Protein AF-A0A6A9TI85-F1 (afdb_monomer_lite)

Structure (mmCIF, N/CA/C/O backbone):
data_AF-A0A6A9TI85-F1
#
_entry.id   AF-A0A6A9TI85-F1
#
loop_
_atom_site.group_PDB
_atom_site.id
_atom_site.type_symbol
_atom_site.label_atom_id
_atom_site.label_alt_id
_atom_site.label_comp_id
_atom_site.label_asym_id
_atom_site.label_entity_id
_atom_site.label_seq_id
_atom_site.pdbx_PDB_ins_code
_atom_site.Cartn_x
_atom_site.Cartn_y
_atom_site.Cartn_z
_atom_site.occupancy
_atom_site.B_iso_or_equiv
_atom_site.auth_seq_id
_atom_site.auth_comp_id
_atom_site.auth_asym_id
_atom_site.auth_atom_id
_atom_site.pdbx_PDB_model_num
ATOM 1 N N . MET A 1 1 ? 27.853 3.937 -13.265 1.00 46.78 1 MET A N 1
ATOM 2 C CA . MET A 1 1 ? 26.524 4.083 -12.635 1.00 46.78 1 MET A CA 1
ATOM 3 C C . MET A 1 1 ? 25.508 3.581 -13.635 1.00 46.78 1 MET A C 1
ATOM 5 O O . MET A 1 1 ? 25.471 4.121 -14.731 1.00 46.78 1 MET A O 1
ATOM 9 N 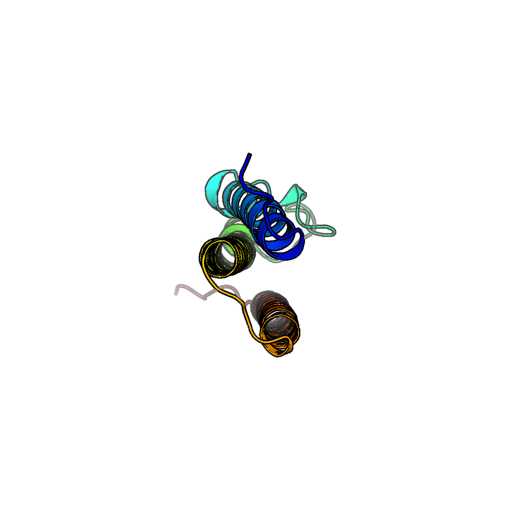N . VAL A 1 2 ? 24.777 2.515 -13.315 1.00 56.44 2 VAL A N 1
ATOM 10 C CA . VAL A 1 2 ? 23.631 2.100 -14.133 1.00 56.44 2 VAL A CA 1
ATOM 11 C C . VAL A 1 2 ? 22.539 3.142 -13.878 1.00 56.44 2 VAL A C 1
ATOM 13 O O . VAL A 1 2 ? 22.209 3.350 -12.708 1.00 56.44 2 VAL A O 1
ATOM 16 N N . PRO A 1 3 ? 22.051 3.875 -14.890 1.00 60.38 3 PRO A N 1
ATO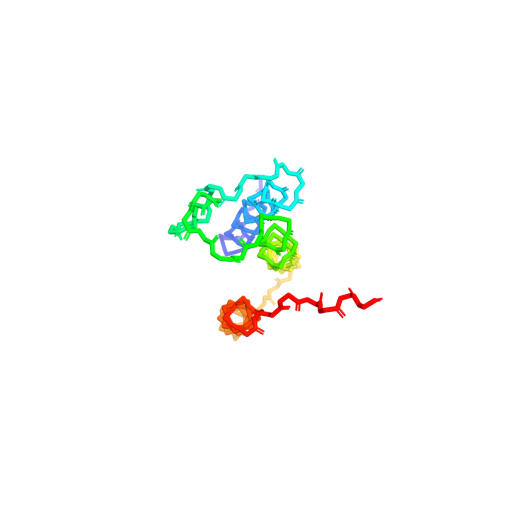M 17 C CA . PRO A 1 3 ? 20.930 4.778 -14.686 1.00 60.38 3 PRO A CA 1
ATOM 18 C C . PRO A 1 3 ? 19.724 3.922 -14.296 1.00 60.38 3 PRO A C 1
ATOM 20 O O . PRO A 1 3 ? 19.311 3.051 -15.056 1.00 60.38 3 PRO A O 1
ATOM 23 N N . PHE A 1 4 ? 19.207 4.112 -13.084 1.00 60.81 4 PHE A N 1
ATOM 24 C CA . PHE A 1 4 ? 17.929 3.521 -12.717 1.00 60.81 4 PHE A CA 1
ATOM 25 C C . PHE A 1 4 ? 16.851 4.178 -13.572 1.00 60.81 4 PHE A C 1
ATOM 27 O O . PHE A 1 4 ? 16.814 5.406 -13.672 1.00 60.81 4 PHE A O 1
ATOM 34 N N . ASP A 1 5 ? 15.988 3.364 -14.173 1.00 79.50 5 ASP A N 1
ATOM 35 C CA . ASP A 1 5 ? 14.749 3.861 -14.753 1.00 79.50 5 ASP A CA 1
ATOM 36 C C . ASP A 1 5 ? 13.976 4.627 -13.654 1.00 79.50 5 ASP A C 1
ATOM 38 O O . ASP A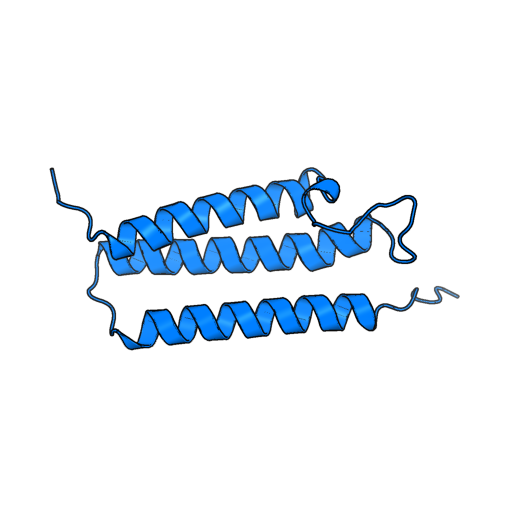 1 5 ? 13.733 4.055 -12.582 1.00 79.50 5 ASP A O 1
ATOM 42 N N . PRO A 1 6 ? 13.643 5.922 -13.846 1.00 84.06 6 PRO A N 1
ATOM 43 C CA . PRO A 1 6 ? 13.012 6.742 -12.810 1.00 84.06 6 PRO A CA 1
ATOM 44 C C . PRO A 1 6 ? 11.733 6.121 -12.246 1.00 84.06 6 PRO A C 1
ATOM 46 O O . PRO A 1 6 ? 11.454 6.240 -11.055 1.00 84.06 6 PRO A O 1
ATOM 49 N N . LEU A 1 7 ? 10.996 5.404 -13.093 1.00 83.56 7 LEU A N 1
ATOM 50 C CA . LEU A 1 7 ? 9.752 4.737 -12.740 1.00 83.56 7 LEU A CA 1
ATOM 51 C C . LEU A 1 7 ? 10.002 3.505 -11.854 1.00 83.56 7 LEU A C 1
ATOM 53 O O . LEU A 1 7 ? 9.326 3.331 -10.841 1.00 83.56 7 LEU A O 1
ATOM 57 N N . ALA A 1 8 ? 11.024 2.696 -12.146 1.00 87.50 8 ALA A N 1
ATOM 58 C CA . ALA A 1 8 ? 11.448 1.613 -11.253 1.00 87.50 8 ALA A CA 1
ATOM 59 C C . ALA A 1 8 ? 11.873 2.133 -9.866 1.00 87.50 8 ALA A C 1
ATOM 61 O O . ALA A 1 8 ? 11.519 1.539 -8.842 1.00 87.50 8 ALA A O 1
ATOM 62 N N . LEU A 1 9 ? 12.594 3.261 -9.824 1.00 91.06 9 LEU A N 1
ATOM 63 C CA . LEU A 1 9 ? 12.994 3.901 -8.569 1.00 91.06 9 LEU A CA 1
ATOM 64 C C . LEU A 1 9 ? 11.783 4.397 -7.770 1.00 91.06 9 LEU A C 1
ATOM 66 O O . LEU A 1 9 ? 11.743 4.207 -6.556 1.00 91.06 9 LEU A O 1
ATOM 70 N N . GLU A 1 10 ? 10.792 4.989 -8.435 1.00 91.19 10 GLU A N 1
ATOM 71 C CA . GLU A 1 10 ? 9.552 5.451 -7.806 1.00 91.19 10 GLU A CA 1
ATOM 72 C C . GLU A 1 10 ? 8.784 4.293 -7.153 1.00 91.19 10 GLU A C 1
ATOM 74 O O . GLU A 1 10 ? 8.425 4.379 -5.976 1.00 91.19 10 GLU A O 1
ATOM 79 N N . TYR A 1 11 ? 8.611 3.171 -7.862 1.00 93.69 11 TYR A N 1
ATOM 80 C CA . TYR A 1 11 ? 7.968 1.977 -7.302 1.00 93.69 11 TYR A CA 1
ATOM 81 C C . TYR A 1 11 ? 8.752 1.382 -6.129 1.00 93.69 11 TYR A C 1
ATOM 83 O O . TYR A 1 11 ? 8.153 1.012 -5.119 1.00 93.69 11 TYR A O 1
ATOM 91 N N . LEU A 1 12 ? 10.082 1.299 -6.224 1.00 93.88 12 LEU A N 1
ATOM 92 C CA . LEU A 1 12 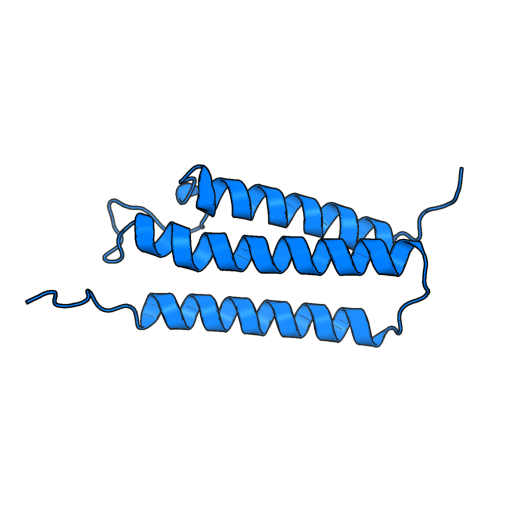? 10.915 0.778 -5.137 1.00 93.88 12 LEU A CA 1
ATOM 93 C C . LEU A 1 12 ? 10.852 1.668 -3.896 1.00 93.88 12 LEU A C 1
ATOM 95 O O . LEU A 1 12 ? 10.588 1.174 -2.800 1.00 93.88 12 LEU A O 1
ATOM 99 N N . ALA A 1 13 ? 11.078 2.971 -4.060 1.00 94.62 13 ALA A N 1
ATOM 100 C CA . ALA A 1 13 ? 11.095 3.918 -2.952 1.00 94.62 13 ALA A CA 1
ATOM 101 C C . ALA A 1 13 ? 9.706 4.056 -2.315 1.00 94.62 13 ALA A C 1
ATOM 103 O O . ALA A 1 13 ? 9.574 3.954 -1.093 1.00 94.62 13 ALA A O 1
ATOM 104 N N . GLY A 1 14 ? 8.665 4.223 -3.136 1.00 95.62 14 GLY A N 1
ATOM 105 C CA . GLY A 1 14 ? 7.281 4.304 -2.677 1.00 95.62 14 GLY A CA 1
ATOM 106 C C . GLY A 1 14 ? 6.827 3.013 -2.000 1.00 95.62 14 GLY A C 1
ATOM 107 O O . GLY A 1 14 ? 6.276 3.050 -0.900 1.00 95.62 14 GLY A O 1
ATOM 108 N N . GLY A 1 15 ? 7.121 1.859 -2.602 1.00 96.25 15 GLY A N 1
ATOM 109 C CA . GLY A 1 15 ? 6.809 0.549 -2.036 1.00 96.25 15 GLY A CA 1
ATOM 110 C C . GLY A 1 15 ? 7.490 0.308 -0.689 1.00 96.25 15 GLY A C 1
ATOM 111 O O . GLY A 1 15 ? 6.826 -0.114 0.263 1.00 96.25 15 GLY A O 1
ATOM 112 N N . LEU A 1 16 ? 8.784 0.622 -0.568 1.00 97.19 16 LEU A N 1
ATOM 113 C CA . LEU A 1 16 ? 9.530 0.486 0.687 1.00 97.19 16 LEU A CA 1
ATOM 114 C C . LEU A 1 16 ? 8.965 1.393 1.777 1.00 97.19 16 LEU A C 1
ATOM 116 O O . LEU A 1 16 ? 8.726 0.925 2.890 1.00 97.19 16 LEU A O 1
ATOM 120 N N . LEU A 1 17 ? 8.694 2.660 1.457 1.00 97.25 17 LEU A N 1
ATOM 121 C CA . LEU A 1 17 ? 8.096 3.601 2.402 1.00 97.25 17 LEU A CA 1
ATOM 122 C C . LEU A 1 17 ? 6.742 3.091 2.911 1.00 97.25 17 LEU A C 1
ATOM 124 O O . LEU A 1 17 ? 6.519 3.022 4.120 1.00 97.25 17 LEU A O 1
ATOM 128 N N . VAL A 1 18 ? 5.859 2.672 2.001 1.00 96.94 18 VAL A N 1
ATOM 129 C CA . VAL A 1 18 ? 4.543 2.117 2.353 1.00 96.94 18 VAL A CA 1
ATOM 130 C C . VAL A 1 18 ? 4.691 0.837 3.177 1.00 96.94 18 VAL A C 1
ATOM 132 O O . VAL A 1 18 ? 3.951 0.640 4.137 1.00 96.94 18 VAL A O 1
ATOM 135 N N . THR A 1 19 ? 5.673 -0.011 2.865 1.00 97.62 19 THR A N 1
ATOM 136 C CA . THR A 1 19 ? 5.961 -1.231 3.637 1.00 97.62 19 THR A CA 1
ATOM 137 C C . THR A 1 19 ? 6.363 -0.901 5.068 1.00 97.62 19 THR A C 1
ATOM 139 O O . THR A 1 19 ? 5.833 -1.501 6.002 1.00 97.62 19 THR A O 1
ATOM 142 N N . VAL A 1 20 ? 7.262 0.070 5.255 1.00 97.44 20 VAL A N 1
ATOM 143 C CA . VAL A 1 20 ? 7.703 0.517 6.584 1.00 97.44 20 VAL A CA 1
ATOM 144 C C . VAL A 1 20 ? 6.527 1.084 7.373 1.00 97.44 20 VAL A C 1
ATOM 146 O O . VAL A 1 20 ? 6.321 0.685 8.516 1.00 97.44 20 VAL A O 1
ATOM 149 N N . ILE A 1 21 ? 5.703 1.940 6.762 1.00 96.06 21 ILE A N 1
ATOM 150 C CA . ILE A 1 21 ? 4.491 2.476 7.401 1.00 96.06 21 ILE A CA 1
ATOM 151 C C . ILE A 1 21 ? 3.544 1.336 7.798 1.00 96.06 21 ILE A C 1
ATOM 153 O O . ILE A 1 21 ? 3.089 1.278 8.938 1.00 96.06 21 ILE A O 1
ATOM 157 N N . GLY A 1 22 ? 3.289 0.386 6.895 1.00 95.44 22 GLY A N 1
ATOM 158 C CA . GLY A 1 22 ? 2.448 -0.778 7.172 1.00 95.44 22 GLY A CA 1
ATOM 159 C C . GLY A 1 22 ? 2.985 -1.635 8.316 1.00 95.44 22 GLY A C 1
ATOM 160 O O . GLY A 1 22 ? 2.212 -2.084 9.161 1.00 95.44 22 GLY A O 1
ATOM 161 N N . ALA A 1 23 ? 4.304 -1.816 8.393 1.00 96.12 23 ALA A N 1
ATOM 162 C CA . ALA A 1 23 ? 4.961 -2.528 9.483 1.00 96.12 23 ALA A CA 1
ATOM 163 C C . ALA A 1 23 ? 4.861 -1.770 10.814 1.00 96.12 23 ALA A C 1
ATOM 165 O O . ALA A 1 23 ? 4.589 -2.389 11.840 1.00 96.12 23 ALA A O 1
ATOM 166 N N . LEU A 1 24 ? 5.008 -0.444 10.818 1.00 95.50 24 LEU A N 1
ATOM 167 C CA . LEU A 1 24 ? 4.823 0.377 12.020 1.00 95.50 24 LEU A CA 1
ATOM 168 C C . LEU A 1 24 ? 3.380 0.316 12.529 1.00 95.50 24 LEU A C 1
ATOM 170 O O . LEU A 1 24 ? 3.165 0.149 13.728 1.00 95.50 24 LEU A O 1
ATOM 174 N N . VAL A 1 25 ? 2.389 0.351 11.635 1.00 94.44 25 VAL A N 1
ATOM 175 C CA . VAL A 1 25 ? 0.985 0.147 12.020 1.00 94.44 25 VAL A CA 1
ATOM 176 C C . VAL A 1 25 ? 0.795 -1.278 12.558 1.00 94.44 25 VAL A C 1
ATOM 178 O O . VAL A 1 25 ? 0.401 -1.436 13.709 1.00 94.44 25 VAL A O 1
ATOM 181 N N . LYS A 1 26 ? 1.153 -2.319 11.786 1.00 93.62 26 LYS A N 1
ATOM 182 C CA . LYS A 1 26 ? 0.897 -3.743 12.104 1.00 93.62 26 LYS A CA 1
ATOM 183 C C . LYS A 1 26 ? 1.705 -4.302 13.277 1.00 93.62 26 LYS A C 1
ATOM 185 O O . LYS A 1 26 ? 1.233 -5.215 13.956 1.00 93.62 26 LYS A O 1
ATOM 190 N N . PHE A 1 27 ? 2.930 -3.837 13.496 1.00 94.56 27 PHE A N 1
ATOM 191 C CA . PHE A 1 27 ? 3.855 -4.379 14.502 1.00 94.56 27 PHE A CA 1
ATOM 192 C C . PHE A 1 27 ? 4.203 -3.370 15.599 1.00 94.56 27 PHE A C 1
ATOM 194 O O . PHE A 1 27 ? 4.362 -3.764 16.754 1.00 94.56 27 PHE A O 1
ATOM 201 N N . GLY A 1 28 ? 4.256 -2.082 15.266 1.00 88.75 28 GLY A N 1
ATOM 202 C CA . GLY A 1 28 ? 4.494 -1.010 16.233 1.00 88.75 28 GLY A CA 1
ATOM 203 C C . GLY A 1 28 ? 3.236 -0.532 16.959 1.00 88.75 28 GLY A C 1
ATOM 204 O O . GLY A 1 28 ? 3.363 0.109 17.994 1.00 88.75 28 GLY A O 1
ATOM 205 N N . GLY A 1 29 ? 2.035 -0.831 16.446 1.00 88.88 29 GLY A N 1
ATOM 206 C CA . GLY A 1 29 ? 0.791 -0.272 16.989 1.00 88.88 29 GLY A CA 1
ATOM 207 C C . GLY A 1 29 ? 0.656 1.224 16.727 1.00 88.88 29 GLY A C 1
ATOM 208 O O . GLY A 1 29 ? -0.015 1.930 17.465 1.00 88.88 29 GLY A O 1
ATOM 209 N N . TRP A 1 30 ? 1.319 1.738 15.686 1.00 92.81 30 TRP A N 1
ATOM 210 C CA . TRP A 1 30 ? 1.268 3.157 15.334 1.00 92.81 30 TRP A CA 1
ATOM 211 C C . TRP A 1 30 ? -0.002 3.476 14.540 1.00 92.81 30 TRP A C 1
ATOM 213 O O . TRP A 1 30 ? 0.051 4.005 13.433 1.00 92.81 30 TRP A O 1
ATOM 223 N N . THR A 1 31 ? -1.162 3.130 15.089 1.00 89.25 31 THR A N 1
ATOM 224 C CA . THR A 1 31 ? -2.473 3.397 14.482 1.00 89.25 31 THR A CA 1
ATOM 225 C C . THR A 1 31 ? -2.794 4.889 14.428 1.00 89.25 31 THR A C 1
ATOM 227 O O . THR A 1 31 ? -3.575 5.296 13.579 1.00 89.25 31 THR A O 1
ATOM 230 N N . TRP A 1 32 ? -2.107 5.731 15.210 1.00 86.81 32 TRP A N 1
ATOM 231 C CA . TRP A 1 32 ? -2.137 7.196 15.083 1.00 86.81 32 TRP A CA 1
ATOM 232 C C . TRP A 1 32 ? -1.670 7.713 13.707 1.00 86.81 32 TRP A C 1
ATOM 234 O O . TRP A 1 32 ? -2.007 8.832 13.328 1.00 86.81 32 TRP A O 1
ATOM 244 N N . LEU A 1 33 ? -0.912 6.910 12.943 1.00 88.81 33 LEU A N 1
ATOM 245 C CA . LEU A 1 33 ? -0.567 7.217 11.548 1.00 88.81 33 LEU A CA 1
ATOM 246 C C . LEU A 1 33 ? -1.784 7.142 10.616 1.00 88.81 33 LEU A C 1
ATOM 248 O O . LEU A 1 33 ? -1.754 7.687 9.511 1.00 88.81 33 LEU A O 1
ATOM 252 N N . LEU A 1 34 ? -2.844 6.444 11.028 1.00 87.50 34 LEU A N 1
ATOM 253 C CA . LEU A 1 34 ? -4.092 6.367 10.285 1.00 87.50 34 LEU A CA 1
ATOM 254 C C . LEU A 1 34 ? -4.886 7.641 10.559 1.00 87.50 34 LEU A C 1
ATOM 256 O O . LEU A 1 34 ? -5.459 7.830 11.632 1.00 87.50 34 LEU A O 1
ATOM 260 N N . ALA A 1 35 ? -4.911 8.528 9.569 1.00 85.56 35 ALA A N 1
ATOM 261 C CA . ALA A 1 35 ? -5.632 9.786 9.672 1.00 85.56 35 ALA A CA 1
ATOM 262 C C . ALA A 1 35 ? -7.102 9.553 10.068 1.00 85.56 35 ALA A C 1
ATOM 264 O O . ALA A 1 35 ? -7.814 8.776 9.433 1.00 85.56 35 ALA A O 1
ATOM 265 N N . GLY A 1 36 ? -7.547 10.252 11.114 1.00 81.88 36 GLY A N 1
ATOM 266 C CA . GLY A 1 36 ? -8.928 10.200 11.600 1.00 81.88 36 GLY A CA 1
ATOM 267 C C . GLY A 1 36 ? -9.253 9.033 12.536 1.00 81.88 36 GLY A C 1
ATOM 268 O O . GLY A 1 36 ? -10.371 8.984 13.039 1.00 81.88 36 GLY A O 1
ATOM 269 N N . TYR A 1 37 ? -8.311 8.128 12.810 1.00 83.44 37 TYR A N 1
ATOM 270 C CA . TYR A 1 37 ? -8.484 7.100 13.833 1.00 83.44 37 TYR A CA 1
ATOM 271 C C . TYR A 1 37 ? -7.903 7.562 15.177 1.00 83.44 37 TYR A C 1
ATOM 273 O O . TYR A 1 37 ? -6.766 8.028 15.251 1.00 83.44 37 TYR A O 1
ATOM 281 N N . SER A 1 38 ? -8.669 7.391 16.257 1.00 80.56 38 SER A N 1
ATOM 282 C CA . SER A 1 38 ? -8.140 7.421 17.621 1.00 80.56 38 SER A CA 1
ATOM 283 C C . SER A 1 38 ? -8.780 6.317 18.455 1.00 80.56 38 SER A C 1
ATOM 285 O O . SER A 1 38 ? -9.996 6.133 18.420 1.00 80.56 38 SER A O 1
ATOM 287 N N . GLU A 1 39 ? -7.968 5.619 19.248 1.00 77.31 39 GLU A N 1
ATOM 288 C CA . GLU A 1 39 ? -8.434 4.568 20.165 1.00 77.31 39 GLU A CA 1
ATOM 289 C C . GLU A 1 39 ? -9.521 5.087 21.122 1.00 77.31 39 GLU A C 1
ATOM 291 O O . GLU A 1 39 ? -10.501 4.411 21.404 1.00 77.31 39 GLU A O 1
ATOM 296 N N . SER A 1 40 ? -9.391 6.340 21.562 1.00 77.88 40 SER A N 1
ATOM 297 C CA . SER A 1 40 ? -10.319 6.987 22.490 1.00 77.88 40 SER A CA 1
ATOM 298 C C . SER A 1 40 ? -11.696 7.327 21.909 1.00 77.88 40 SER A C 1
ATOM 300 O O . SER A 1 40 ? -12.620 7.571 22.682 1.00 77.88 40 SER A O 1
ATOM 302 N N . SER A 1 41 ? -11.842 7.402 20.581 1.00 74.19 41 SER A N 1
ATOM 303 C CA . SER A 1 41 ? -13.092 7.824 19.922 1.00 74.19 41 SER A CA 1
ATOM 304 C C . SER A 1 41 ? -13.681 6.777 18.974 1.00 74.19 41 SER A C 1
ATOM 306 O O . SER A 1 41 ? -14.829 6.910 18.549 1.00 74.19 41 SER A O 1
ATOM 308 N N . SER A 1 42 ? -12.919 5.731 18.656 1.00 78.06 42 SER A N 1
ATOM 309 C CA . SER A 1 42 ? -13.325 4.646 17.770 1.00 78.06 42 SER A CA 1
ATOM 310 C C . SER A 1 42 ? -14.116 3.570 18.514 1.00 78.06 42 SER A C 1
ATOM 312 O O . SER A 1 42 ? -13.738 3.126 19.593 1.00 78.06 42 SER A O 1
ATOM 314 N N . SER A 1 43 ? -15.192 3.086 17.893 1.00 82.06 43 SER A N 1
ATOM 315 C CA . SER A 1 43 ? -15.919 1.885 18.328 1.00 82.06 43 SER A CA 1
ATOM 316 C C . SER A 1 43 ? -15.217 0.577 17.942 1.00 82.06 43 SER A C 1
ATOM 318 O O . SER A 1 43 ? -15.588 -0.489 18.432 1.00 82.06 43 SER A O 1
ATOM 320 N N . ILE A 1 44 ? -14.219 0.653 17.056 1.00 84.06 44 ILE A N 1
ATOM 321 C CA . ILE A 1 44 ? -13.410 -0.479 16.602 1.00 84.06 44 ILE A CA 1
ATOM 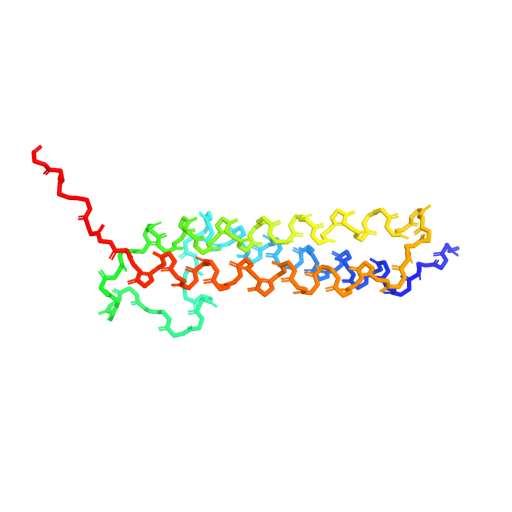322 C C . ILE A 1 44 ? -12.134 -0.540 17.456 1.00 84.06 44 ILE A C 1
ATOM 324 O O . ILE A 1 44 ? -11.415 0.465 17.495 1.00 84.06 44 ILE A O 1
ATOM 328 N N . PRO A 1 45 ? -11.835 -1.690 18.088 1.00 88.31 45 PRO A N 1
ATOM 329 C CA . PRO A 1 45 ? -10.614 -1.908 18.858 1.00 88.31 45 PRO A CA 1
ATOM 330 C C . PRO A 1 45 ? -9.323 -1.717 18.050 1.00 88.31 45 PRO A C 1
ATOM 332 O O . PRO A 1 45 ? -9.263 -2.019 16.852 1.00 88.31 45 PRO A O 1
ATOM 335 N N . ASP A 1 46 ? -8.269 -1.260 18.728 1.00 88.88 46 ASP A N 1
ATOM 336 C CA . ASP A 1 46 ? -6.981 -0.941 18.105 1.00 88.88 46 ASP A CA 1
ATOM 337 C C . ASP A 1 46 ? -6.287 -2.146 17.473 1.00 88.88 46 ASP A C 1
ATOM 339 O O . ASP A 1 46 ? -5.746 -2.047 16.372 1.00 88.88 46 ASP A O 1
ATOM 343 N N . ASP A 1 47 ? -6.373 -3.310 18.112 1.00 89.81 47 ASP A N 1
ATOM 344 C CA . ASP A 1 47 ? -5.835 -4.573 17.611 1.00 89.81 47 ASP A CA 1
ATOM 345 C C . ASP A 1 47 ? -6.469 -4.969 16.271 1.00 89.81 47 ASP A C 1
ATOM 347 O O . ASP A 1 47 ? -5.762 -5.362 15.339 1.00 89.81 47 ASP A O 1
ATOM 351 N N . VAL A 1 48 ? -7.782 -4.774 16.120 1.00 90.75 48 VAL A N 1
ATOM 352 C CA . VAL A 1 48 ? -8.498 -5.030 14.864 1.00 90.75 48 VAL A CA 1
ATOM 353 C C . VAL A 1 48 ? -8.034 -4.069 13.775 1.00 90.75 48 VAL A C 1
ATOM 355 O O . VAL A 1 48 ? -7.763 -4.495 12.650 1.00 90.75 48 VAL A O 1
ATOM 358 N N . VAL A 1 49 ? -7.933 -2.775 14.082 1.00 91.81 49 VAL A N 1
ATOM 359 C CA . VAL A 1 49 ? -7.503 -1.760 13.109 1.00 91.81 49 VAL A CA 1
ATOM 360 C C . VAL A 1 49 ? -6.067 -2.017 12.667 1.00 91.81 49 VAL A C 1
ATOM 362 O O . VAL A 1 49 ? -5.781 -2.058 11.469 1.00 91.81 49 VAL A O 1
ATOM 365 N N . ARG A 1 50 ? -5.172 -2.272 13.617 1.00 93.06 50 ARG A N 1
ATOM 366 C CA . ARG A 1 50 ? -3.783 -2.666 13.386 1.00 93.06 50 ARG A CA 1
ATOM 367 C C . ARG A 1 50 ? -3.669 -3.897 12.492 1.00 93.06 50 ARG A C 1
ATOM 369 O O . ARG A 1 50 ? -2.836 -3.925 11.581 1.00 93.06 50 ARG A O 1
ATOM 376 N N . ASP A 1 51 ? -4.508 -4.899 12.715 1.00 93.25 51 ASP A N 1
ATOM 377 C CA . ASP A 1 51 ? -4.495 -6.135 11.942 1.00 93.25 51 ASP A CA 1
ATOM 378 C C . ASP A 1 51 ? -5.063 -5.951 10.544 1.00 93.25 51 ASP A C 1
ATOM 380 O O . ASP A 1 51 ? -4.472 -6.423 9.574 1.00 93.25 51 ASP A O 1
ATOM 384 N N . VAL A 1 52 ? -6.178 -5.244 10.408 1.00 93.50 52 VAL A N 1
ATOM 385 C CA . VAL A 1 52 ? -6.875 -5.089 9.131 1.00 93.50 52 VAL A CA 1
ATOM 386 C C . VAL A 1 52 ? -6.196 -4.027 8.262 1.00 93.50 52 VAL A C 1
ATOM 388 O O . VAL A 1 52 ? -5.841 -4.314 7.113 1.00 93.50 52 VAL A O 1
ATOM 391 N N . ALA A 1 53 ? -5.947 -2.831 8.798 1.00 93.88 53 ALA A N 1
ATOM 392 C CA . ALA A 1 53 ? -5.284 -1.743 8.081 1.00 93.88 53 ALA A CA 1
ATOM 393 C C . ALA A 1 53 ? -3.791 -2.014 7.901 1.00 93.88 53 ALA A C 1
ATOM 395 O O . ALA A 1 53 ? -3.303 -1.987 6.771 1.00 93.88 53 ALA A O 1
ATOM 396 N N . GLY A 1 54 ? -3.076 -2.362 8.975 1.00 93.75 54 GLY A N 1
ATOM 397 C CA . GLY A 1 54 ? -1.633 -2.600 8.919 1.00 93.75 54 GLY A CA 1
ATOM 398 C C . GLY A 1 54 ? -1.255 -3.721 7.949 1.00 93.75 54 GLY A C 1
ATOM 399 O O . GLY A 1 54 ? -0.385 -3.534 7.101 1.00 93.75 54 GLY A O 1
ATOM 400 N N . ASN A 1 55 ? -1.957 -4.861 7.983 1.00 95.50 55 ASN A N 1
ATOM 401 C CA . ASN A 1 55 ? -1.714 -5.955 7.032 1.00 95.50 55 ASN A CA 1
ATOM 402 C C . ASN A 1 55 ? -2.055 -5.562 5.586 1.00 95.50 55 ASN A C 1
ATOM 404 O O . ASN A 1 55 ? -1.378 -6.003 4.659 1.00 95.50 55 ASN A O 1
ATOM 408 N N . THR A 1 56 ? -3.087 -4.740 5.371 1.00 96.12 56 THR A N 1
ATOM 409 C CA . THR A 1 56 ? -3.430 -4.265 4.022 1.00 96.12 56 THR A CA 1
ATOM 410 C C . THR A 1 56 ? -2.341 -3.346 3.473 1.00 96.12 56 THR A C 1
ATOM 412 O O . THR A 1 56 ? -1.857 -3.581 2.367 1.00 96.12 56 THR A O 1
ATOM 415 N N . ILE A 1 57 ? -1.906 -2.355 4.256 1.00 96.31 57 ILE A N 1
ATOM 416 C CA . ILE A 1 57 ? -0.835 -1.423 3.875 1.00 96.31 57 ILE A CA 1
ATOM 417 C C . ILE A 1 57 ? 0.463 -2.191 3.605 1.00 96.31 57 ILE A C 1
ATOM 419 O O . ILE A 1 57 ? 1.106 -1.966 2.583 1.00 96.31 57 ILE A O 1
ATOM 423 N N . LEU A 1 58 ? 0.812 -3.156 4.462 1.00 96.12 58 LEU A N 1
ATOM 424 C CA . LEU A 1 58 ? 2.017 -3.970 4.300 1.00 96.12 58 LEU A CA 1
ATOM 425 C C . LEU A 1 58 ? 1.973 -4.803 3.014 1.00 96.12 58 LEU A C 1
ATOM 427 O O . LEU A 1 58 ? 2.952 -4.844 2.275 1.00 96.12 58 LEU A O 1
ATOM 431 N N . ARG A 1 59 ? 0.827 -5.417 2.696 1.00 96.62 59 ARG A N 1
ATOM 432 C CA . ARG A 1 59 ? 0.648 -6.155 1.434 1.00 96.62 59 ARG A CA 1
ATOM 433 C C . ARG A 1 59 ? 0.785 -5.254 0.213 1.00 96.62 59 ARG A C 1
ATOM 435 O O . ARG A 1 59 ? 1.421 -5.666 -0.752 1.00 96.62 59 ARG A O 1
ATOM 442 N N . ILE A 1 60 ? 0.213 -4.050 0.256 1.00 97.62 60 ILE A N 1
ATOM 443 C CA . ILE A 1 60 ? 0.353 -3.066 -0.823 1.00 97.62 60 ILE A CA 1
ATOM 444 C C . ILE A 1 60 ? 1.824 -2.679 -0.981 1.00 97.62 60 ILE A C 1
ATOM 446 O O . ILE A 1 60 ? 2.361 -2.805 -2.076 1.00 97.62 60 ILE A O 1
ATOM 450 N N . GLY A 1 61 ? 2.490 -2.276 0.103 1.00 96.75 61 GLY A N 1
ATOM 451 C CA . GLY A 1 61 ? 3.893 -1.866 0.072 1.00 96.75 61 GLY A CA 1
ATOM 452 C C . GLY A 1 61 ? 4.811 -2.953 -0.485 1.00 96.75 61 GLY A C 1
ATOM 453 O O . GLY A 1 61 ? 5.596 -2.685 -1.395 1.00 96.75 61 GLY A O 1
ATOM 454 N N . VAL A 1 62 ? 4.664 -4.196 -0.013 1.00 97.50 62 VAL A N 1
ATOM 455 C CA . VAL A 1 62 ? 5.455 -5.335 -0.503 1.00 97.50 62 VAL A CA 1
ATOM 456 C C . VAL A 1 62 ? 5.190 -5.580 -1.987 1.00 97.50 62 VAL A C 1
ATOM 458 O O . VAL A 1 62 ? 6.138 -5.719 -2.754 1.00 97.50 62 VAL A O 1
ATOM 461 N N . ALA A 1 63 ? 3.926 -5.586 -2.421 1.00 97.25 63 ALA A N 1
ATOM 462 C CA . ALA A 1 63 ? 3.584 -5.799 -3.827 1.00 97.25 63 ALA A CA 1
ATOM 463 C C . ALA A 1 63 ? 4.159 -4.702 -4.738 1.00 97.25 63 ALA A C 1
ATOM 465 O O . ALA A 1 63 ? 4.762 -5.009 -5.762 1.00 97.25 63 ALA A O 1
ATOM 466 N N . VAL A 1 64 ? 4.029 -3.434 -4.344 1.00 96.94 64 VAL A N 1
ATOM 467 C CA . VAL A 1 64 ? 4.571 -2.278 -5.076 1.00 96.94 64 VAL A CA 1
ATOM 468 C C . VAL A 1 64 ? 6.102 -2.339 -5.139 1.00 96.94 64 VAL A C 1
ATOM 470 O O . VAL A 1 64 ? 6.682 -2.133 -6.203 1.00 96.94 64 VAL A O 1
ATOM 473 N N . THR A 1 65 ? 6.760 -2.721 -4.040 1.00 96.38 65 THR A N 1
ATOM 474 C CA . THR A 1 65 ? 8.219 -2.929 -4.005 1.00 96.38 65 THR A CA 1
ATOM 475 C C . THR A 1 65 ? 8.646 -4.024 -4.981 1.00 96.38 65 THR A C 1
ATOM 477 O O . THR A 1 65 ? 9.616 -3.853 -5.715 1.00 96.38 65 THR A O 1
ATOM 480 N N . LEU A 1 66 ? 7.911 -5.141 -5.030 1.00 96.12 66 LEU A N 1
ATOM 481 C CA . LEU A 1 66 ? 8.185 -6.231 -5.969 1.00 96.12 66 LEU A CA 1
ATOM 482 C C . LEU A 1 66 ? 8.003 -5.788 -7.426 1.00 96.12 66 LEU A C 1
ATOM 484 O O . LEU A 1 66 ? 8.825 -6.147 -8.264 1.00 96.12 66 LEU A O 1
ATOM 488 N N . VAL A 1 67 ? 6.985 -4.973 -7.728 1.00 94.31 67 VAL A N 1
ATOM 489 C CA . VAL A 1 67 ? 6.816 -4.377 -9.065 1.00 94.31 67 VAL A CA 1
ATOM 490 C C . VAL A 1 67 ? 8.026 -3.519 -9.428 1.00 94.31 67 VAL A C 1
ATOM 492 O O . VAL A 1 67 ? 8.563 -3.681 -10.519 1.00 94.31 67 VAL A O 1
ATOM 495 N N . GLY A 1 68 ? 8.507 -2.671 -8.515 1.00 93.38 68 GLY A N 1
ATOM 496 C CA . GLY A 1 68 ? 9.713 -1.867 -8.736 1.00 93.38 68 GLY A CA 1
ATOM 497 C C . GLY A 1 68 ? 10.977 -2.708 -8.936 1.00 93.38 68 GLY A C 1
ATOM 498 O O . GLY A 1 68 ? 11.785 -2.416 -9.815 1.00 93.38 68 GLY A O 1
ATOM 499 N N . ALA A 1 69 ? 11.128 -3.800 -8.181 1.00 93.88 69 ALA A N 1
ATOM 500 C CA . ALA A 1 69 ? 12.237 -4.737 -8.354 1.00 93.88 69 ALA A CA 1
ATOM 501 C C . ALA A 1 69 ? 12.207 -5.400 -9.740 1.00 93.88 69 ALA A C 1
ATOM 503 O O . ALA A 1 69 ? 13.238 -5.474 -10.404 1.00 93.88 69 ALA A O 1
ATOM 504 N N . VAL A 1 70 ? 11.031 -5.816 -10.216 1.00 93.56 70 VAL A N 1
ATOM 505 C CA . VAL A 1 70 ? 10.860 -6.354 -11.575 1.00 93.56 70 VAL A CA 1
ATOM 506 C C . VAL A 1 70 ? 11.126 -5.277 -12.633 1.00 93.56 70 VAL A C 1
ATOM 508 O O . VAL A 1 70 ? 11.880 -5.529 -13.572 1.00 93.56 70 VAL A O 1
ATOM 511 N N . ALA A 1 71 ? 10.596 -4.063 -12.456 1.00 91.31 71 ALA A N 1
ATOM 512 C CA . ALA A 1 71 ? 10.819 -2.924 -13.352 1.00 91.31 71 ALA A CA 1
ATOM 513 C C . ALA A 1 71 ? 12.306 -2.544 -13.478 1.00 91.31 71 ALA A C 1
ATOM 515 O O . ALA A 1 71 ? 12.747 -2.073 -14.518 1.00 91.31 71 ALA A O 1
ATOM 516 N N . SER A 1 72 ? 13.105 -2.781 -12.432 1.00 90.25 72 SER A N 1
ATOM 517 C CA . SER A 1 72 ? 14.542 -2.472 -12.446 1.00 90.25 72 SER A CA 1
ATOM 518 C C . SER A 1 72 ? 15.358 -3.338 -13.411 1.00 90.25 72 SER A C 1
ATOM 520 O O . SER A 1 72 ? 16.471 -2.968 -13.779 1.00 90.25 72 SER A O 1
ATOM 522 N N . VAL A 1 73 ? 14.812 -4.490 -13.811 1.00 93.12 73 VAL A N 1
ATOM 523 C CA . VAL A 1 73 ? 15.474 -5.461 -14.695 1.00 93.12 73 VAL A CA 1
ATOM 524 C C . VAL A 1 73 ? 14.663 -5.775 -15.954 1.00 93.12 73 VAL A C 1
ATOM 526 O O . VAL A 1 73 ? 15.152 -6.496 -16.821 1.00 93.12 73 VAL A O 1
ATOM 529 N N . THR A 1 74 ? 13.437 -5.254 -16.073 1.00 89.69 74 THR A N 1
ATOM 530 C CA . THR A 1 74 ? 12.547 -5.485 -17.219 1.00 89.69 74 THR A CA 1
ATOM 531 C C . THR A 1 74 ? 11.751 -4.235 -17.573 1.00 89.69 74 THR A C 1
ATOM 533 O O . THR A 1 74 ? 11.288 -3.513 -16.695 1.00 89.69 74 THR A O 1
ATOM 536 N N . GLU A 1 75 ? 11.529 -4.013 -18.867 1.00 88.81 75 GLU A N 1
ATOM 537 C CA . GLU A 1 75 ? 10.612 -2.975 -19.335 1.00 88.81 75 GLU A CA 1
ATOM 538 C C . GLU A 1 75 ? 9.164 -3.439 -19.146 1.00 88.81 75 GLU A C 1
ATOM 540 O O . GLU A 1 75 ? 8.726 -4.439 -19.722 1.00 88.81 75 GLU A O 1
ATOM 545 N N . LEU A 1 76 ? 8.412 -2.720 -18.313 1.00 87.75 76 LEU A N 1
ATOM 546 C CA . LEU A 1 76 ? 7.015 -3.037 -18.044 1.00 87.75 76 LEU A CA 1
ATOM 547 C C . LEU A 1 76 ? 6.086 -2.338 -19.047 1.00 87.75 76 LEU A C 1
ATOM 549 O O . LEU A 1 76 ? 6.280 -1.160 -19.354 1.00 87.75 76 LEU A O 1
ATOM 553 N N . PRO A 1 77 ? 5.016 -3.010 -19.510 1.00 91.00 77 PRO A N 1
ATOM 554 C CA . PRO A 1 77 ? 3.976 -2.356 -20.292 1.00 91.00 77 PRO A CA 1
ATOM 555 C C . PRO A 1 77 ? 3.372 -1.165 -19.539 1.00 91.00 77 PRO A C 1
ATOM 557 O O . PRO A 1 77 ? 3.106 -1.252 -18.339 1.00 91.00 77 PRO A O 1
ATOM 560 N N . ALA A 1 78 ? 3.045 -0.085 -20.254 1.00 87.06 78 ALA A N 1
ATOM 561 C CA . ALA A 1 78 ? 2.441 1.116 -19.661 1.00 87.06 78 ALA A CA 1
ATOM 562 C C . ALA A 1 78 ? 1.133 0.831 -18.886 1.00 87.06 78 ALA A C 1
ATOM 564 O O . ALA A 1 78 ? 0.793 1.537 -17.937 1.00 87.06 78 ALA A O 1
ATOM 565 N N . SER A 1 79 ? 0.415 -0.242 -19.238 1.00 91.56 79 SER A N 1
ATOM 566 C CA . SER A 1 79 ? -0.789 -0.691 -18.532 1.00 91.56 79 SER A CA 1
ATOM 567 C C . SER A 1 79 ? -0.528 -1.161 -17.097 1.00 91.56 79 SER A C 1
ATOM 569 O O . SER A 1 79 ? -1.461 -1.177 -16.297 1.00 91.56 79 SER A O 1
ATOM 571 N N . VAL A 1 80 ? 0.707 -1.534 -16.740 1.00 91.62 80 VAL A N 1
ATOM 572 C CA . VAL A 1 80 ? 1.033 -2.021 -15.390 1.00 91.62 80 VAL A CA 1
ATOM 573 C C . VAL A 1 80 ? 0.791 -0.941 -14.343 1.00 91.62 80 VAL A C 1
ATOM 575 O O . VAL A 1 80 ? 0.192 -1.238 -13.314 1.00 91.62 80 VAL A O 1
ATOM 578 N N . GLY A 1 81 ? 1.157 0.314 -14.619 1.00 90.50 81 GLY A N 1
ATOM 579 C CA . GLY A 1 81 ? 0.905 1.408 -13.677 1.00 90.50 81 GLY A CA 1
ATOM 580 C C . GLY A 1 81 ? -0.584 1.618 -13.403 1.00 90.50 81 GLY A C 1
ATOM 581 O O . GLY A 1 81 ? -0.994 1.750 -12.250 1.00 90.50 81 GLY A O 1
ATOM 582 N N . LEU A 1 82 ? -1.416 1.535 -14.447 1.00 94.56 82 LEU A N 1
ATOM 583 C CA . LEU A 1 82 ? -2.872 1.594 -14.306 1.00 94.56 82 LEU A CA 1
ATOM 584 C C . LEU A 1 82 ? -3.411 0.426 -13.464 1.00 94.56 82 LEU A C 1
ATOM 586 O O . LEU A 1 82 ? -4.252 0.634 -12.591 1.00 94.56 82 LEU A O 1
ATOM 590 N N . LEU A 1 83 ? -2.917 -0.793 -13.699 1.00 95.69 83 LEU A N 1
ATOM 591 C CA . LEU A 1 83 ? -3.333 -1.984 -12.953 1.00 95.69 83 LEU A CA 1
ATOM 592 C C . LEU A 1 83 ? -2.922 -1.917 -11.480 1.00 95.69 83 LEU A C 1
ATOM 594 O O . LEU A 1 83 ? -3.729 -2.255 -10.615 1.00 95.69 83 LEU A O 1
ATOM 598 N N . VAL A 1 84 ? -1.705 -1.453 -11.184 1.00 94.44 84 VAL A N 1
ATOM 599 C CA . VAL A 1 84 ? -1.231 -1.249 -9.807 1.00 94.44 84 VAL A CA 1
ATOM 600 C C . VAL A 1 84 ? -2.103 -0.211 -9.106 1.00 94.44 84 VAL A C 1
ATOM 602 O O . VAL A 1 84 ? -2.609 -0.484 -8.019 1.00 94.44 84 VAL A O 1
ATOM 605 N N . GLY A 1 85 ? -2.360 0.934 -9.744 1.00 94.50 85 GLY A N 1
ATOM 606 C CA . GLY A 1 85 ? -3.245 1.966 -9.202 1.00 94.50 85 GLY A CA 1
ATOM 607 C C . GLY A 1 85 ? -4.654 1.439 -8.912 1.00 94.50 85 GLY A C 1
ATOM 608 O O . GLY A 1 85 ? -5.163 1.603 -7.803 1.00 94.50 85 GLY A O 1
ATOM 609 N N . ALA A 1 86 ? -5.264 0.730 -9.865 1.00 97.31 86 ALA A N 1
ATOM 610 C CA . ALA A 1 86 ? -6.581 0.119 -9.685 1.00 97.31 86 ALA A CA 1
ATOM 611 C C . ALA A 1 86 ? -6.593 -0.915 -8.546 1.00 97.31 86 ALA A C 1
ATOM 613 O O . ALA A 1 86 ? -7.509 -0.921 -7.722 1.00 97.31 86 ALA A O 1
ATOM 614 N N . ALA A 1 87 ? -5.563 -1.760 -8.454 1.00 96.69 87 ALA A N 1
ATOM 615 C CA . ALA A 1 87 ? -5.435 -2.749 -7.389 1.00 96.69 87 ALA A CA 1
ATOM 616 C C . ALA A 1 87 ? -5.308 -2.095 -6.004 1.00 96.69 87 ALA A C 1
ATOM 618 O O . ALA A 1 87 ? -5.932 -2.568 -5.052 1.00 96.69 87 ALA A O 1
ATOM 619 N N . ILE A 1 88 ? -4.561 -0.990 -5.892 1.00 96.12 88 ILE A N 1
ATOM 620 C CA . ILE A 1 88 ? -4.450 -0.207 -4.652 1.00 96.12 88 ILE A CA 1
ATOM 621 C C . ILE A 1 88 ? -5.816 0.355 -4.257 1.00 96.12 88 ILE A C 1
ATOM 623 O O . ILE A 1 88 ? -6.234 0.176 -3.114 1.00 96.12 88 ILE A O 1
ATOM 627 N N . VAL A 1 89 ? -6.547 0.970 -5.192 1.00 97.62 89 VAL A N 1
ATOM 628 C CA . VAL A 1 89 ? -7.895 1.502 -4.927 1.00 97.62 89 VAL A CA 1
ATOM 629 C C . VAL A 1 89 ? -8.827 0.401 -4.424 1.00 97.62 89 VAL A C 1
ATOM 631 O O . VAL A 1 89 ? -9.480 0.570 -3.397 1.00 97.62 89 VAL A O 1
ATOM 634 N N . VAL A 1 90 ? -8.851 -0.759 -5.085 1.00 98.12 90 VAL A N 1
ATOM 635 C CA . VAL A 1 90 ? -9.669 -1.905 -4.653 1.00 98.12 90 VAL A CA 1
ATOM 636 C C . VAL A 1 90 ? -9.255 -2.397 -3.264 1.00 98.12 90 VAL A C 1
ATOM 638 O O . VAL A 1 90 ? -10.118 -2.702 -2.439 1.00 98.12 90 VAL A O 1
ATOM 641 N N . ALA A 1 91 ? -7.955 -2.460 -2.971 1.00 96.50 91 ALA A N 1
ATOM 642 C CA . ALA A 1 91 ? -7.456 -2.869 -1.661 1.00 96.50 91 ALA A CA 1
ATOM 643 C C . ALA A 1 91 ? -7.883 -1.893 -0.553 1.00 96.50 91 ALA A C 1
ATOM 645 O O . ALA A 1 91 ? -8.323 -2.335 0.509 1.00 96.50 91 ALA A O 1
ATOM 646 N N . VAL A 1 92 ? -7.828 -0.585 -0.818 1.00 95.12 92 VAL A N 1
ATOM 647 C CA . VAL A 1 92 ? -8.283 0.460 0.111 1.00 95.12 92 VAL A CA 1
ATOM 648 C C . VAL A 1 92 ? -9.799 0.406 0.304 1.00 95.12 92 VAL A C 1
ATOM 650 O O . VAL A 1 92 ? -10.265 0.412 1.440 1.00 95.12 92 VAL A O 1
ATOM 653 N N . LEU A 1 93 ? -10.585 0.267 -0.766 1.00 96.62 93 LEU A N 1
ATOM 654 C CA . LEU A 1 93 ? -12.041 0.112 -0.662 1.00 96.62 93 LEU A CA 1
ATOM 655 C C . LEU A 1 93 ? -12.417 -1.125 0.157 1.00 96.62 93 LEU A C 1
ATOM 657 O O . LEU A 1 93 ? -13.296 -1.066 1.015 1.00 96.62 93 LEU A O 1
ATOM 661 N N . ARG A 1 94 ? -11.715 -2.242 -0.057 1.00 95.06 94 ARG A N 1
ATOM 662 C CA . ARG A 1 94 ? -11.906 -3.470 0.722 1.00 95.06 94 ARG A CA 1
ATOM 663 C C . ARG A 1 94 ? -11.549 -3.279 2.195 1.00 95.06 94 ARG A C 1
ATOM 665 O O . ARG A 1 94 ? -12.226 -3.850 3.048 1.00 95.06 94 ARG A O 1
ATOM 672 N N . LEU A 1 95 ? -10.494 -2.520 2.489 1.00 94.25 95 LEU A N 1
ATOM 673 C CA . LEU A 1 95 ? -10.104 -2.165 3.851 1.00 94.25 95 LEU A CA 1
ATOM 674 C C . LEU A 1 95 ? -11.211 -1.360 4.538 1.00 94.25 95 LEU A C 1
ATOM 676 O O . LEU A 1 95 ? -11.683 -1.766 5.598 1.00 94.25 95 LEU A O 1
ATOM 680 N N . ILE A 1 96 ? -11.659 -0.275 3.905 1.00 92.12 96 ILE A N 1
ATOM 681 C CA . ILE A 1 96 ? -12.728 0.587 4.427 1.00 92.12 96 ILE A CA 1
ATOM 682 C C . ILE A 1 96 ? -13.995 -0.234 4.657 1.00 92.12 96 ILE A C 1
ATOM 684 O O . ILE A 1 96 ? -14.577 -0.174 5.736 1.00 92.12 96 ILE A O 1
ATOM 688 N N . TYR A 1 97 ? -14.383 -1.056 3.681 1.00 92.81 97 TYR A N 1
ATOM 689 C CA . TYR A 1 97 ? -15.542 -1.933 3.801 1.00 92.81 97 TYR A CA 1
ATOM 690 C C . TYR A 1 97 ? -15.423 -2.882 4.999 1.00 92.81 97 TYR A C 1
ATOM 692 O O . TYR A 1 97 ? -16.340 -2.940 5.809 1.00 92.81 97 TYR A O 1
ATOM 700 N N . ARG A 1 98 ? -14.283 -3.572 5.165 1.00 91.38 98 ARG A N 1
ATOM 701 C CA . ARG A 1 98 ? -14.061 -4.494 6.295 1.00 91.38 98 ARG A CA 1
ATOM 702 C C . ARG A 1 98 ? -14.164 -3.809 7.652 1.00 91.38 98 ARG A C 1
ATOM 704 O O . ARG A 1 98 ? -14.698 -4.419 8.571 1.00 91.38 98 ARG A O 1
ATOM 711 N N . LEU A 1 99 ? -13.623 -2.598 7.780 1.00 89.88 99 LEU A N 1
ATOM 712 C CA . LEU A 1 99 ? -13.703 -1.832 9.024 1.00 89.88 99 LEU A CA 1
ATOM 713 C C . LEU A 1 99 ? -15.134 -1.351 9.276 1.00 89.88 99 LEU A C 1
ATOM 715 O O . LEU A 1 99 ? -15.634 -1.480 10.385 1.00 89.88 99 LEU A O 1
ATOM 719 N N . HIS A 1 100 ? -15.826 -0.876 8.241 1.00 88.94 100 HIS A N 1
ATOM 720 C CA . HIS A 1 100 ? -17.208 -0.416 8.356 1.00 88.94 100 HIS A CA 1
ATOM 721 C C . HIS A 1 100 ? -18.187 -1.546 8.708 1.00 88.94 100 HIS A C 1
ATOM 723 O O . HIS A 1 100 ? -19.147 -1.331 9.440 1.00 88.94 100 HIS A O 1
ATOM 729 N N . THR A 1 101 ? -17.969 -2.756 8.190 1.00 90.12 101 THR A N 1
ATOM 730 C CA . THR A 1 101 ? -18.796 -3.932 8.506 1.00 90.12 101 THR A CA 1
ATOM 731 C C . THR A 1 101 ? -18.260 -4.737 9.682 1.00 90.12 101 THR A C 1
ATOM 733 O O . THR A 1 101 ? -18.674 -5.881 9.870 1.00 90.12 101 THR A O 1
ATOM 736 N N . TRP A 1 102 ? -17.292 -4.209 10.432 1.00 87.06 102 TRP A N 1
ATOM 737 C CA . TRP A 1 102 ? -16.782 -4.912 11.595 1.00 87.06 102 TRP A CA 1
ATOM 738 C C . TRP A 1 102 ? -17.874 -4.999 12.665 1.00 87.06 102 TRP A C 1
ATOM 740 O O . TRP A 1 102 ? -18.515 -4.009 13.012 1.00 87.06 102 TRP A O 1
ATOM 750 N N . SER A 1 103 ? -18.072 -6.201 13.192 1.00 81.31 103 SER A N 1
ATOM 751 C CA . SER A 1 103 ? -18.947 -6.471 14.326 1.00 81.31 103 SER A CA 1
ATOM 752 C C . SER A 1 103 ? -18.147 -7.245 15.370 1.00 81.31 103 SER A C 1
ATOM 754 O O . SER A 1 103 ? -17.444 -8.185 14.978 1.00 81.31 103 SER A O 1
ATOM 756 N N . PRO A 1 104 ? -18.264 -6.922 16.669 1.00 78.00 104 PRO A N 1
ATOM 757 C CA . PRO A 1 104 ? -17.656 -7.728 17.715 1.00 78.00 104 PRO A CA 1
ATOM 758 C C . PRO A 1 104 ? -18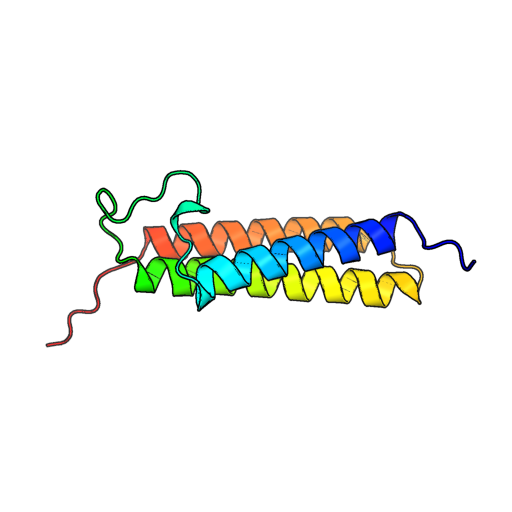.146 -9.169 17.577 1.00 78.00 104 PRO A C 1
ATOM 760 O O . PRO A 1 104 ? -19.354 -9.419 17.560 1.00 78.00 104 PRO A O 1
ATOM 763 N N . SER A 1 105 ? -17.225 -10.121 17.451 1.00 68.00 105 SER A N 1
ATOM 764 C CA . SER A 1 105 ? -17.579 -11.535 17.519 1.00 68.00 105 SER A CA 1
ATOM 765 C C . SER A 1 105 ? -18.197 -11.789 18.894 1.00 68.00 105 SER A C 1
ATOM 767 O O . SER A 1 105 ? -17.508 -11.640 19.901 1.00 68.00 105 SER A O 1
ATOM 769 N N . GLN A 1 106 ? -19.483 -12.148 18.960 1.00 55.50 106 GLN A N 1
ATOM 770 C CA . GLN A 1 106 ? -20.081 -12.655 20.197 1.00 55.50 106 GLN A CA 1
ATOM 771 C C . GLN A 1 106 ? -19.459 -14.023 20.488 1.00 55.50 106 GLN A C 1
ATOM 773 O O . GLN A 1 106 ? -19.963 -15.056 20.056 1.00 55.50 106 GLN A O 1
ATOM 778 N N . THR A 1 107 ? -18.322 -14.042 21.178 1.00 53.22 107 THR A N 1
ATOM 779 C CA . THR A 1 107 ? -17.857 -15.244 21.870 1.00 53.22 107 THR A CA 1
ATOM 780 C C . THR A 1 107 ? -18.829 -15.496 23.014 1.00 53.22 107 THR A C 1
ATOM 782 O O . THR A 1 107 ? -18.810 -14.769 24.007 1.00 53.22 107 THR A O 1
ATOM 785 N N . THR A 1 108 ? -19.736 -16.450 22.796 1.00 40.41 108 THR A N 1
ATOM 786 C CA . THR A 1 108 ? -20.611 -17.027 23.827 1.00 40.41 108 THR A CA 1
ATOM 787 C C . THR A 1 108 ? -19.816 -18.005 24.677 1.00 40.41 108 THR A C 1
ATOM 789 O O . THR A 1 108 ? -18.940 -18.686 24.094 1.00 40.41 108 THR A O 1
#

Foldseek 3Di:
DPDFDVQLVCLQVVLQVLLVVLCCLQPVLPCVVVPPDDCVPDPDHSNVLSNLVSVLSNVLSPVSNVVSVCVRPDPDDPCVVVVNVVVNVVSVVVSVVCSVPDDPPPPD

pLDDT: mean 88.8, std 11.1, range [40.41, 98.12]

Sequence (108 aa):
MVPFDPLALEYLAGGLLVTVIGALVKFGGWTWLLAGYSESSSSIPDDVVRDVAGNTILRIGVAVTLVGAVASVTELPASVGLLVGAAIVVAVLRLIYRLHTWSPSQTT

Radius of gyration: 16.55 Å; chains: 1; bounding box: 47×27×44 Å

Secondary structure (DSSP, 8-state):
-PPPPHHHHHHHHHHHHHHHHHHHHHHH--GGGSTT--TTT-SS-HHHHIIIIIHHHHHHHHHHHHHHHHHTTSPPPTHHHHHHHHHHHHHHHHHHHHHHT-------